Protein AF-A0A7S4K4L2-F1 (afdb_monomer_lite)

Sequence (121 aa):
WETGDAGGFECYISADDDDDEDDDDEETEGKDDGSEGKMDGKSAKNDAAEEYDDEDDTELLSVSAGHNTLNLVYRDPGTVRFVKYVGSTAPGSRWDVSAEYEVPDDDDDDDEEGKEEDMGE

Radius of gyration: 27.44 Å; chains: 1; bounding box: 47×63×91 Å

Organism: NCBI:txid265563

pLDDT: mean 70.64, std 23.54, range [32.91, 97.19]

Secondary structure (DSSP, 8-state):
-TTSTT---EEEE-S--TT-----------------------------SSSSSS--TTEEEEE---SS--------TT-EEEE----TTSSS---------PPPPGGGSS-----------

InterPro domains:
  IPR019601 Oxoglutarate/iron-dependent oxygenase, C-terminal degradation domain [PF10637] (1-109)
  IPR043044 TPA1/Ofd1, C-terminal [G3DSA:3.60.130.20] (1-106)
  IPR051842 Ribosomal subunit uS12 prolyl hydroxylase [PTHR12117] (1-103)

Structure (mmCIF, N/CA/C/O backbone):
data_AF-A0A7S4K4L2-F1
#
_entry.id   AF-A0A7S4K4L2-F1
#
loop_
_atom_site.group_PDB
_atom_site.id
_atom_site.type_symbol
_atom_site.label_atom_id
_atom_site.label_alt_id
_atom_site.label_comp_id
_atom_site.label_asym_id
_atom_site.label_entity_id
_atom_site.label_seq_id
_atom_site.pdbx_PDB_ins_code
_atom_site.Cartn_x
_atom_site.Cartn_y
_atom_site.Cartn_z
_atom_site.occupancy
_atom_site.B_iso_or_equiv
_atom_site.auth_seq_id
_atom_site.auth_comp_id
_atom_site.auth_asym_id
_atom_site.auth_atom_id
_atom_site.pdbx_PDB_model_num
ATOM 1 N N . TRP A 1 1 ? 11.090 1.184 -9.017 1.00 84.62 1 TRP A N 1
ATOM 2 C CA . TRP A 1 1 ? 10.332 1.212 -7.756 1.00 84.62 1 TRP A CA 1
ATOM 3 C C . TRP A 1 1 ? 10.676 2.468 -6.979 1.00 84.62 1 TRP A C 1
ATOM 5 O O . TRP A 1 1 ? 9.783 3.272 -6.822 1.00 84.62 1 TRP A O 1
ATOM 15 N N . GLU A 1 2 ? 11.941 2.689 -6.601 1.00 79.56 2 GLU A N 1
ATOM 16 C CA . GLU A 1 2 ? 12.359 3.827 -5.751 1.00 79.56 2 GLU A CA 1
ATOM 17 C C . GLU A 1 2 ? 12.048 5.229 -6.300 1.00 79.56 2 GLU A C 1
ATOM 19 O O . GLU A 1 2 ? 11.817 6.131 -5.509 1.00 79.56 2 GLU A O 1
ATOM 24 N N . THR A 1 3 ? 12.020 5.430 -7.622 1.00 80.25 3 THR A N 1
ATOM 25 C CA . THR A 1 3 ? 11.697 6.744 -8.211 1.00 80.25 3 THR A CA 1
ATOM 26 C C . THR A 1 3 ? 10.197 6.994 -8.376 1.00 80.25 3 THR A C 1
ATOM 28 O O . THR A 1 3 ? 9.818 8.050 -8.850 1.00 80.25 3 THR A O 1
ATOM 31 N N . GLY A 1 4 ? 9.328 6.024 -8.063 1.00 81.44 4 GLY A N 1
ATOM 32 C CA . GLY A 1 4 ? 7.880 6.136 -8.299 1.00 81.44 4 GLY A CA 1
ATOM 33 C C . GLY A 1 4 ? 7.443 6.024 -9.771 1.00 81.44 4 GLY A C 1
ATOM 34 O O . GLY A 1 4 ? 6.359 5.509 -10.030 1.00 81.44 4 GLY A O 1
ATOM 35 N N . ASP A 1 5 ? 8.304 6.351 -10.744 1.00 88.88 5 ASP A N 1
ATOM 36 C CA . ASP A 1 5 ? 7.975 6.403 -12.189 1.00 88.88 5 ASP A CA 1
ATOM 37 C C . ASP A 1 5 ? 7.447 5.090 -12.786 1.00 88.88 5 ASP A C 1
ATOM 39 O O . ASP A 1 5 ? 6.716 5.065 -13.776 1.00 88.88 5 ASP A O 1
ATOM 43 N N . ALA A 1 6 ? 7.853 3.958 -12.209 1.00 92.00 6 ALA A N 1
ATOM 44 C CA . ALA A 1 6 ? 7.394 2.637 -12.638 1.00 92.00 6 ALA A CA 1
ATOM 45 C C . ALA A 1 6 ? 5.987 2.290 -12.107 1.00 92.00 6 ALA A C 1
ATOM 47 O O . ALA A 1 6 ? 5.457 1.225 -12.438 1.00 92.00 6 ALA A O 1
ATOM 48 N N . GLY A 1 7 ? 5.407 3.155 -11.271 1.00 95.31 7 GLY A N 1
ATOM 49 C CA . GLY A 1 7 ? 4.181 2.922 -10.522 1.00 95.31 7 GLY A CA 1
ATOM 50 C C . GLY A 1 7 ? 4.305 1.762 -9.532 1.00 95.31 7 GLY A C 1
ATOM 51 O O . GLY A 1 7 ? 5.388 1.461 -9.024 1.00 95.31 7 GLY A O 1
ATOM 52 N N . GLY A 1 8 ? 3.179 1.106 -9.241 1.00 95.31 8 GLY A N 1
ATOM 53 C CA . GLY A 1 8 ? 3.099 -0.024 -8.312 1.00 95.31 8 GLY A CA 1
ATOM 54 C C . GLY A 1 8 ? 3.373 0.312 -6.849 1.00 95.31 8 GLY A C 1
ATOM 55 O O . GLY A 1 8 ? 3.544 -0.609 -6.054 1.00 95.31 8 GLY A O 1
ATOM 56 N N . PHE A 1 9 ? 3.431 1.586 -6.471 1.00 95.19 9 PHE A N 1
ATOM 57 C CA . PHE A 1 9 ? 3.367 1.981 -5.070 1.00 95.19 9 PHE A CA 1
ATOM 58 C C . PHE A 1 9 ? 1.933 1.835 -4.549 1.00 95.19 9 PHE A C 1
ATOM 60 O O . PHE A 1 9 ? 0.967 1.882 -5.314 1.00 95.19 9 PHE A O 1
ATOM 67 N N . GLU A 1 10 ? 1.819 1.584 -3.255 1.00 95.81 10 GLU A N 1
ATOM 68 C CA . GLU A 1 10 ? 0.555 1.612 -2.526 1.00 95.81 10 GLU A CA 1
ATOM 69 C C . GLU A 1 10 ? 0.340 3.029 -2.002 1.00 95.81 10 GLU A C 1
ATOM 71 O O . GLU A 1 10 ? 1.272 3.583 -1.431 1.00 95.81 10 GLU A O 1
ATOM 76 N N . CYS A 1 11 ? -0.846 3.596 -2.207 1.00 94.31 11 CYS A N 1
ATOM 77 C CA . CYS A 1 11 ? -1.187 4.952 -1.794 1.00 94.31 11 CYS A CA 1
ATOM 78 C C . CYS A 1 11 ? -2.486 4.968 -0.977 1.00 94.31 11 CYS A C 1
ATOM 80 O O . CYS A 1 11 ? -3.399 4.175 -1.245 1.00 94.31 11 CYS A O 1
ATOM 82 N N . TYR A 1 12 ? -2.532 5.856 0.013 1.00 94.25 12 TYR A N 1
ATOM 83 C CA . TYR A 1 12 ? -3.680 6.167 0.854 1.00 94.25 12 TYR A CA 1
ATOM 84 C C . TYR A 1 12 ? -3.973 7.662 0.755 1.00 94.25 12 TYR A C 1
ATOM 86 O O . TYR A 1 12 ? -3.058 8.462 0.941 1.00 94.25 12 TYR A O 1
ATOM 94 N N . ILE A 1 13 ? -5.231 8.016 0.501 1.00 92.50 13 ILE A N 1
ATOM 95 C CA . ILE A 1 13 ? -5.692 9.405 0.382 1.00 92.50 13 ILE A CA 1
ATOM 96 C C . ILE A 1 13 ? -6.950 9.631 1.228 1.00 92.50 13 ILE A C 1
ATOM 98 O O . ILE A 1 13 ? -7.715 8.684 1.458 1.00 92.50 13 ILE A O 1
ATOM 102 N N . SER A 1 14 ? -7.158 10.861 1.697 1.00 88.88 14 SER A N 1
ATOM 103 C CA . SER A 1 14 ? -8.434 11.296 2.281 1.00 88.88 14 SER A CA 1
ATOM 104 C C . SER A 1 14 ? -9.485 11.487 1.178 1.00 88.88 14 SER A C 1
ATOM 106 O O . SER A 1 14 ? -9.150 11.684 0.013 1.00 88.88 14 SER A O 1
ATOM 108 N N . ALA A 1 15 ? -10.767 11.383 1.530 1.00 73.50 15 ALA A N 1
ATOM 109 C CA . ALA A 1 15 ? -11.877 11.606 0.597 1.00 73.50 15 ALA A CA 1
ATOM 110 C C . ALA A 1 15 ? -12.563 12.976 0.777 1.00 73.50 15 ALA A C 1
ATOM 112 O O . ALA A 1 15 ? -13.578 13.214 0.133 1.00 73.50 15 ALA A O 1
ATOM 113 N N . ASP A 1 16 ? -12.048 13.842 1.655 1.00 65.00 16 ASP A N 1
ATOM 114 C CA . ASP A 1 16 ? -12.783 15.002 2.188 1.00 65.00 16 ASP A CA 1
ATOM 115 C C . ASP A 1 16 ? -12.402 16.368 1.568 1.00 65.00 16 ASP A C 1
ATOM 117 O O . ASP A 1 16 ? -12.746 17.387 2.154 1.00 65.00 16 ASP A O 1
ATOM 121 N N . ASP A 1 17 ? -11.737 16.424 0.406 1.00 57.59 17 ASP A N 1
ATOM 122 C CA . ASP A 1 17 ? -11.279 17.700 -0.203 1.00 57.59 17 ASP A CA 1
ATOM 123 C C . ASP A 1 17 ? -12.092 18.180 -1.427 1.00 57.59 17 ASP A C 1
ATOM 125 O O . ASP A 1 17 ? -11.699 19.109 -2.119 1.00 57.59 17 ASP A O 1
ATOM 129 N N . ASP A 1 18 ? -13.267 17.599 -1.701 1.00 54.12 18 ASP A N 1
ATOM 130 C CA . ASP A 1 18 ? -14.162 18.086 -2.775 1.00 54.12 18 ASP A CA 1
ATOM 131 C C . ASP A 1 18 ? -14.953 19.373 -2.387 1.00 54.12 18 ASP A C 1
ATOM 133 O O . ASP A 1 18 ? -15.900 19.743 -3.084 1.00 54.12 18 ASP A O 1
ATOM 137 N N . ASP A 1 19 ? -14.603 20.053 -1.283 1.00 49.59 19 ASP A N 1
ATOM 138 C CA . ASP A 1 19 ? -15.296 21.248 -0.753 1.00 49.59 19 ASP A CA 1
ATOM 139 C C . ASP A 1 19 ? -14.524 22.573 -0.987 1.00 49.59 19 ASP A C 1
ATOM 141 O O . ASP A 1 19 ? -14.806 23.576 -0.328 1.00 49.59 19 ASP A O 1
ATOM 145 N N . ASP A 1 20 ? -13.598 22.627 -1.952 1.00 50.25 20 ASP A N 1
ATOM 146 C CA . ASP A 1 20 ? -13.095 23.909 -2.462 1.00 50.25 20 ASP A CA 1
ATOM 147 C C . ASP A 1 20 ? -14.050 24.463 -3.533 1.00 50.25 20 ASP A C 1
ATOM 149 O O . ASP A 1 20 ? -14.095 24.047 -4.692 1.00 50.25 20 ASP A O 1
ATOM 153 N N . GLU A 1 21 ? -14.875 25.410 -3.089 1.00 45.44 21 GLU A N 1
ATOM 154 C CA . GLU A 1 21 ? -15.730 26.260 -3.908 1.00 45.44 21 GLU A CA 1
ATOM 155 C C . GLU A 1 21 ? -14.893 26.958 -5.007 1.00 45.44 21 GLU A C 1
ATOM 157 O O . GLU A 1 21 ? -14.155 27.903 -4.730 1.00 45.44 21 GLU A O 1
ATOM 162 N N . ASP A 1 22 ? -15.036 26.517 -6.265 1.00 47.25 22 ASP A N 1
ATOM 163 C CA . ASP A 1 22 ? -14.669 27.286 -7.464 1.00 47.25 22 ASP A CA 1
ATOM 164 C C . ASP A 1 22 ? -15.425 28.634 -7.446 1.00 47.25 22 ASP A C 1
ATOM 166 O O . ASP A 1 22 ? -16.557 28.724 -7.935 1.00 47.25 22 ASP A O 1
ATOM 170 N N . ASP A 1 23 ? -14.817 29.685 -6.885 1.00 45.59 23 ASP A N 1
ATOM 171 C CA . ASP A 1 23 ? -15.309 31.063 -6.990 1.00 45.59 23 ASP A CA 1
ATOM 172 C C . ASP A 1 23 ? -14.306 31.959 -7.751 1.00 45.59 23 ASP A C 1
ATOM 174 O O . ASP A 1 23 ? -13.145 32.122 -7.370 1.00 45.59 23 ASP A O 1
ATOM 178 N N . ASP A 1 24 ? -14.841 32.563 -8.818 1.00 42.31 24 ASP A N 1
ATOM 179 C CA . ASP A 1 24 ? -14.384 33.729 -9.595 1.00 42.31 24 ASP A CA 1
ATOM 180 C C . ASP A 1 24 ? -13.302 33.596 -10.704 1.00 42.31 24 ASP A C 1
ATOM 182 O O . ASP A 1 24 ? -12.121 33.908 -10.550 1.00 42.31 24 ASP A O 1
ATOM 186 N N . ASP A 1 25 ? -13.785 33.191 -11.888 1.00 40.91 25 ASP A N 1
ATOM 187 C CA . ASP A 1 25 ? -13.982 34.004 -13.119 1.00 40.91 25 ASP A CA 1
ATOM 188 C C . ASP A 1 25 ? -12.907 35.034 -13.585 1.00 40.91 25 ASP A C 1
ATOM 190 O O . ASP A 1 25 ? -12.578 35.996 -12.898 1.00 40.91 25 ASP A O 1
ATOM 194 N N . GLU A 1 26 ? -12.458 34.817 -14.836 1.00 38.91 26 GLU A N 1
ATOM 195 C CA . GLU A 1 26 ? -11.844 35.665 -15.892 1.00 38.91 26 GLU A CA 1
ATOM 196 C C . GLU A 1 26 ? -11.098 36.986 -15.534 1.00 38.91 26 GLU A C 1
ATOM 198 O O . GLU A 1 26 ? -11.541 37.842 -14.781 1.00 38.91 26 GLU A O 1
ATOM 203 N N . GLU A 1 27 ? -9.907 37.272 -16.087 1.00 34.72 27 GLU A N 1
ATOM 204 C CA . GLU A 1 27 ? -9.726 37.888 -17.418 1.00 34.72 27 GLU A CA 1
ATOM 205 C C . GLU A 1 27 ? -8.229 37.836 -17.823 1.00 34.72 27 GLU A C 1
ATOM 207 O O . GLU A 1 27 ? -7.375 38.460 -17.185 1.00 34.72 27 GLU A O 1
ATOM 212 N N . THR A 1 28 ? -7.875 37.150 -18.920 1.00 34.19 28 THR A N 1
ATOM 213 C CA . THR A 1 28 ? -6.575 37.360 -19.596 1.00 34.19 28 THR A CA 1
ATOM 214 C C . THR A 1 28 ? -6.786 38.025 -20.949 1.00 34.19 28 THR A C 1
ATOM 216 O O . THR A 1 28 ? -7.166 37.406 -21.940 1.00 34.19 28 THR A O 1
ATOM 219 N N . GLU A 1 29 ? -6.518 39.331 -20.984 1.00 35.09 29 GLU A N 1
ATOM 220 C CA . GLU A 1 29 ? -6.635 40.143 -22.188 1.00 35.09 29 GLU A CA 1
ATOM 221 C C . GLU A 1 29 ? -5.675 39.692 -23.297 1.00 35.09 29 GLU A C 1
ATOM 223 O O . GLU A 1 29 ? -4.454 39.594 -23.126 1.00 35.09 29 GLU A O 1
ATOM 228 N N . GLY A 1 30 ? -6.256 39.469 -24.475 1.00 37.53 30 GLY A N 1
ATOM 229 C CA . GLY A 1 30 ? -5.561 39.049 -25.678 1.00 37.53 30 GLY A CA 1
ATOM 230 C C . GLY A 1 30 ? -4.510 40.043 -26.171 1.00 37.53 30 GLY A C 1
ATOM 231 O O . GLY A 1 30 ? -4.734 41.252 -26.263 1.00 37.53 30 GLY A O 1
ATOM 232 N N . LYS A 1 31 ? -3.374 39.495 -26.611 1.00 36.34 31 LYS A N 1
ATOM 233 C CA . LYS A 1 31 ? -2.501 40.131 -27.600 1.00 36.34 31 LYS A CA 1
ATOM 234 C C . LYS A 1 31 ? -2.142 39.132 -28.691 1.00 36.34 31 LYS A C 1
ATOM 236 O O . LYS A 1 31 ? -1.301 38.258 -28.517 1.00 36.34 31 LYS A O 1
ATOM 241 N N . ASP A 1 32 ? -2.841 39.316 -29.801 1.00 35.69 32 ASP A N 1
ATOM 242 C CA . ASP A 1 32 ? -2.546 38.825 -31.139 1.00 35.69 32 ASP A CA 1
ATOM 243 C C . ASP A 1 32 ? -1.215 39.427 -31.636 1.00 35.69 32 ASP A C 1
ATOM 245 O O . ASP A 1 32 ? -1.054 40.649 -31.667 1.00 35.69 32 ASP A O 1
ATOM 249 N N . ASP A 1 33 ? -0.260 38.573 -32.002 1.00 35.50 33 ASP A N 1
ATOM 250 C CA . ASP A 1 33 ? 0.868 38.910 -32.878 1.00 35.50 33 ASP A CA 1
ATOM 251 C C . ASP A 1 33 ? 1.232 37.668 -33.697 1.00 35.50 33 ASP A C 1
ATOM 253 O O . ASP A 1 33 ? 1.816 36.698 -33.205 1.00 35.50 33 ASP A O 1
ATOM 257 N N . GLY A 1 34 ? 0.800 37.683 -34.955 1.00 37.47 34 GLY A N 1
ATOM 258 C CA . GLY A 1 34 ? 1.037 36.625 -35.919 1.00 37.47 34 GLY A CA 1
ATOM 259 C C . GLY A 1 34 ? 2.491 36.545 -36.384 1.00 37.47 34 GLY A C 1
ATOM 260 O O . GLY A 1 34 ? 3.095 37.524 -36.814 1.00 37.47 34 GLY A O 1
ATOM 261 N N . SER A 1 35 ? 3.013 35.321 -36.444 1.00 35.16 35 SER A N 1
ATOM 262 C CA . SER A 1 35 ? 4.145 34.994 -37.309 1.00 35.16 35 SER A CA 1
ATOM 263 C C . SER A 1 35 ? 4.051 33.549 -37.792 1.00 35.16 35 SER A C 1
ATOM 265 O O . SER A 1 35 ? 4.160 32.591 -37.029 1.00 35.16 35 SER A O 1
ATOM 267 N N . GLU A 1 36 ? 3.818 33.407 -39.094 1.00 38.19 36 GLU A N 1
ATOM 268 C CA . GLU A 1 36 ? 3.791 32.146 -39.825 1.00 38.19 36 GLU A CA 1
ATOM 269 C C . GLU A 1 36 ? 5.220 31.593 -39.975 1.00 38.19 36 GLU A C 1
ATOM 271 O O . GLU A 1 36 ? 6.095 32.246 -40.550 1.00 38.19 36 GLU A O 1
ATOM 276 N N . GLY A 1 37 ? 5.472 30.362 -39.514 1.00 32.91 37 GLY A N 1
ATOM 277 C CA . GLY A 1 37 ? 6.804 29.767 -39.614 1.00 32.91 37 GLY A CA 1
ATOM 278 C C . GLY A 1 37 ? 6.871 28.253 -39.411 1.00 32.91 37 GLY A C 1
ATOM 279 O O . GLY A 1 37 ? 7.161 27.797 -38.319 1.00 32.91 37 GLY A O 1
ATOM 280 N N . LYS A 1 38 ? 6.722 27.511 -40.519 1.00 33.91 38 LYS A N 1
ATOM 281 C CA . LYS A 1 38 ? 7.383 26.225 -40.848 1.00 33.91 38 LYS A CA 1
ATOM 282 C C . LYS A 1 38 ? 7.223 25.001 -39.914 1.00 33.91 38 LYS A C 1
ATOM 284 O O . LYS A 1 38 ? 7.745 24.936 -38.811 1.00 33.91 38 LYS A O 1
ATOM 289 N N . MET A 1 39 ? 6.641 23.945 -40.494 1.00 41.44 39 MET A N 1
ATOM 290 C CA . MET A 1 39 ? 6.757 22.547 -40.059 1.00 41.44 39 MET A CA 1
ATOM 291 C C . MET A 1 39 ? 8.213 22.065 -40.085 1.00 41.44 39 MET A C 1
ATOM 293 O O . MET A 1 39 ? 8.818 22.076 -41.153 1.00 41.44 39 MET A O 1
ATOM 297 N N . ASP A 1 40 ? 8.699 21.514 -38.973 1.00 35.22 40 ASP A N 1
ATOM 298 C CA . ASP A 1 40 ? 9.759 20.503 -38.950 1.00 35.22 40 ASP A CA 1
ATOM 299 C C . ASP A 1 40 ? 9.517 19.573 -37.748 1.00 35.22 40 ASP A C 1
ATOM 301 O O . ASP A 1 40 ? 9.513 19.990 -36.591 1.00 35.22 40 ASP A O 1
ATOM 305 N N . GLY A 1 41 ? 9.237 18.300 -38.038 1.00 47.44 41 GLY A N 1
ATOM 306 C CA . GLY A 1 41 ? 8.864 17.297 -37.046 1.00 47.44 41 GLY A CA 1
ATOM 307 C C . GLY A 1 41 ? 9.995 16.969 -36.074 1.00 47.44 41 GLY A C 1
ATOM 308 O O . GLY A 1 41 ? 11.117 16.662 -36.485 1.00 47.44 41 GLY A O 1
ATOM 309 N N . LYS A 1 42 ? 9.683 16.956 -34.774 1.00 38.94 42 LYS A N 1
ATOM 310 C CA . LYS A 1 42 ? 10.555 16.371 -33.758 1.00 38.94 42 LYS A CA 1
ATOM 311 C C . LYS A 1 42 ? 9.765 15.956 -32.518 1.00 38.94 42 LYS A C 1
ATOM 313 O O . LYS A 1 42 ? 9.229 16.800 -31.824 1.00 38.94 42 LYS A O 1
ATOM 318 N N . SER A 1 43 ? 9.760 14.643 -32.287 1.00 41.34 43 SER A N 1
ATOM 319 C CA . SER A 1 43 ? 9.582 13.937 -31.012 1.00 41.34 43 SER A CA 1
ATOM 320 C C . SER A 1 43 ? 8.492 14.467 -30.075 1.00 41.34 43 SER A C 1
ATOM 322 O O . SER A 1 43 ? 8.725 15.409 -29.326 1.00 41.34 43 SER A O 1
ATOM 324 N N . ALA A 1 44 ? 7.354 13.769 -30.036 1.00 42.19 44 ALA A N 1
ATOM 325 C CA . ALA A 1 44 ? 6.461 13.800 -28.884 1.00 42.19 44 ALA A CA 1
ATOM 326 C C . ALA A 1 44 ? 7.260 13.347 -27.652 1.00 42.19 44 ALA A C 1
ATOM 328 O O . ALA A 1 44 ? 7.519 12.157 -27.461 1.00 42.19 44 ALA A O 1
ATOM 329 N N . LYS A 1 45 ? 7.751 14.313 -26.880 1.00 41.88 45 LYS A N 1
ATOM 330 C CA . LYS A 1 45 ? 8.048 14.099 -25.475 1.00 41.88 45 LYS A CA 1
ATOM 331 C C . LYS A 1 45 ? 6.688 14.110 -24.795 1.00 41.88 45 LYS A C 1
ATOM 333 O O . LYS A 1 45 ? 5.957 15.088 -24.902 1.00 41.88 45 LYS A O 1
ATOM 338 N N . ASN A 1 46 ? 6.312 12.985 -24.201 1.00 44.81 46 ASN A N 1
ATOM 339 C CA . ASN A 1 46 ? 5.237 12.985 -23.225 1.00 44.81 46 ASN A CA 1
ATOM 340 C C . ASN A 1 46 ? 5.779 13.724 -21.997 1.00 44.81 46 ASN A C 1
ATOM 342 O O . ASN A 1 46 ? 6.340 13.091 -21.109 1.00 44.81 46 ASN A O 1
ATOM 346 N N . ASP A 1 47 ? 5.637 15.045 -21.976 1.00 42.88 47 ASP A N 1
ATOM 347 C CA . ASP A 1 47 ? 5.823 15.891 -20.793 1.00 42.88 47 ASP A CA 1
ATOM 348 C C . ASP A 1 47 ? 4.568 15.790 -19.896 1.00 42.88 47 ASP A C 1
ATOM 350 O O . ASP A 1 47 ? 3.977 16.783 -19.506 1.00 42.88 47 ASP A O 1
ATOM 354 N N . ALA A 1 48 ? 4.104 14.563 -19.630 1.00 47.25 48 ALA A N 1
ATOM 355 C CA . ALA A 1 48 ? 2.933 14.272 -18.790 1.00 47.25 48 ALA A CA 1
ATOM 356 C C . ALA A 1 48 ? 3.351 13.768 -17.396 1.00 47.25 48 ALA A C 1
ATOM 358 O O . ALA A 1 48 ? 2.648 12.969 -16.780 1.00 47.25 48 ALA A O 1
ATOM 359 N N . ALA A 1 49 ? 4.554 14.147 -16.964 1.00 51.22 49 ALA A N 1
ATOM 360 C CA . ALA A 1 49 ? 5.169 13.697 -15.720 1.00 51.22 49 ALA A CA 1
ATOM 361 C C . ALA A 1 49 ? 5.478 14.848 -14.748 1.00 51.22 49 ALA A C 1
ATOM 363 O O . ALA A 1 49 ? 6.039 14.580 -13.696 1.00 51.22 49 ALA A O 1
ATOM 364 N N . GLU A 1 50 ? 5.129 16.098 -1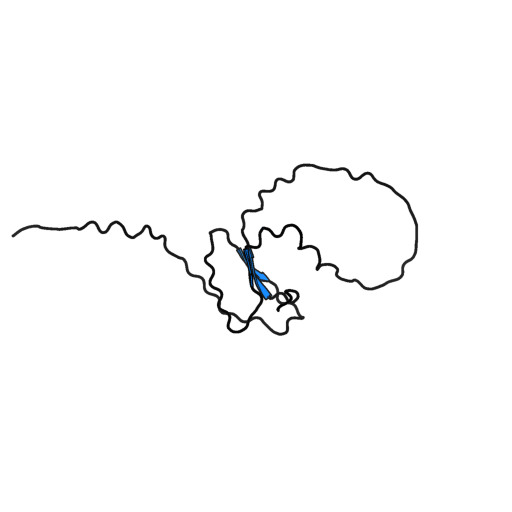5.076 1.00 46.91 50 GLU A N 1
ATOM 365 C CA . GLU A 1 50 ? 5.471 17.274 -14.253 1.00 46.91 50 GLU A CA 1
ATOM 366 C C . GLU A 1 50 ? 4.247 18.139 -13.892 1.00 46.91 50 GLU A C 1
ATOM 368 O O . GLU A 1 50 ? 4.367 19.344 -13.723 1.00 46.91 50 GLU A O 1
ATOM 373 N N . GLU A 1 51 ? 3.063 17.532 -13.773 1.00 44.25 51 GLU A N 1
ATOM 374 C CA . GLU A 1 51 ? 1.832 18.206 -13.317 1.00 44.25 51 GLU A CA 1
ATOM 375 C C . GLU A 1 51 ? 1.155 17.359 -12.223 1.00 44.25 51 GLU A C 1
ATOM 377 O O . GLU A 1 51 ? 0.046 16.867 -12.387 1.00 44.25 51 GLU A O 1
ATOM 382 N N . TYR A 1 52 ? 1.890 17.075 -11.147 1.00 50.19 52 TYR A N 1
ATOM 383 C CA . TYR A 1 52 ? 1.365 16.514 -9.890 1.00 50.19 52 TYR A CA 1
ATOM 384 C C . TYR A 1 52 ? 2.215 17.040 -8.718 1.00 50.19 52 TYR A C 1
ATOM 386 O O . TYR A 1 52 ? 2.676 16.252 -7.902 1.00 50.19 52 TYR A O 1
ATOM 394 N N . ASP A 1 53 ? 2.564 18.331 -8.701 1.00 48.69 53 ASP A N 1
ATOM 395 C CA . ASP A 1 53 ? 3.506 18.862 -7.693 1.00 48.69 53 ASP A CA 1
ATOM 396 C C . ASP A 1 53 ? 3.112 20.219 -7.104 1.00 48.69 53 ASP A C 1
ATOM 398 O O . ASP A 1 53 ? 3.989 20.928 -6.632 1.00 48.69 53 ASP A O 1
ATOM 402 N N . ASP A 1 54 ? 1.833 20.612 -7.092 1.00 44.69 54 ASP A N 1
ATOM 403 C CA . ASP A 1 54 ? 1.489 21.858 -6.382 1.00 44.69 54 ASP A CA 1
ATOM 404 C C . ASP A 1 54 ? 0.252 21.827 -5.463 1.00 44.69 54 ASP A C 1
ATOM 406 O O . ASP A 1 54 ? 0.125 22.754 -4.672 1.00 44.69 54 ASP A O 1
ATOM 410 N N . GLU A 1 55 ? -0.585 20.774 -5.422 1.00 47.25 55 GLU A N 1
ATOM 411 C CA . GLU A 1 55 ? -1.743 20.705 -4.487 1.00 47.25 55 GLU A CA 1
ATOM 412 C C . GLU A 1 55 ? -2.071 19.261 -4.015 1.00 47.25 55 GLU A C 1
ATOM 414 O O . GLU A 1 55 ? -3.219 18.833 -4.001 1.00 47.25 55 GLU A O 1
ATOM 419 N N . ASP A 1 56 ? -1.062 18.456 -3.651 1.00 56.44 56 ASP A N 1
ATOM 420 C CA . ASP A 1 56 ? -1.231 17.041 -3.237 1.00 56.44 56 ASP A CA 1
ATOM 421 C C . ASP A 1 56 ? -1.477 16.877 -1.714 1.00 56.44 56 ASP A C 1
ATOM 423 O O . ASP A 1 56 ? -1.019 15.919 -1.088 1.00 56.44 56 ASP A O 1
ATOM 427 N N . ASP A 1 57 ? -2.198 17.816 -1.084 1.00 63.19 57 ASP A N 1
ATOM 428 C CA . ASP A 1 57 ? -2.519 17.782 0.363 1.00 63.19 57 ASP A CA 1
ATOM 429 C C . ASP A 1 57 ? -3.483 16.630 0.739 1.00 63.19 57 ASP A C 1
ATOM 431 O O . ASP A 1 57 ? -3.712 16.344 1.918 1.00 63.19 57 ASP A O 1
ATOM 435 N N . THR A 1 58 ? -3.982 15.898 -0.262 1.00 71.88 58 THR A N 1
ATOM 436 C CA . THR A 1 58 ? -4.834 14.712 -0.093 1.00 71.88 58 THR A CA 1
ATOM 437 C C . THR A 1 58 ? -4.046 13.414 0.136 1.00 71.88 58 THR A C 1
ATOM 439 O O . THR A 1 58 ? -4.617 12.425 0.616 1.00 71.88 58 THR A O 1
ATOM 442 N N . GLU A 1 59 ? -2.740 13.372 -0.173 1.00 82.75 59 GLU A N 1
ATOM 443 C CA . GLU A 1 59 ? -1.918 12.169 0.002 1.00 82.75 59 GLU A CA 1
ATOM 444 C C . GLU A 1 59 ? -1.531 11.952 1.474 1.00 82.75 59 GLU A C 1
ATOM 446 O O . GLU A 1 59 ? -0.697 12.651 2.046 1.00 82.75 59 GLU A O 1
ATOM 451 N N . LEU A 1 60 ? -2.076 10.899 2.090 1.00 87.75 60 LEU A N 1
ATOM 452 C CA . LEU A 1 60 ? -1.750 10.526 3.469 1.00 87.75 60 LEU A CA 1
ATOM 453 C C . LEU A 1 60 ? -0.473 9.682 3.551 1.00 87.75 60 LEU A C 1
ATOM 455 O O . LEU A 1 60 ? 0.327 9.824 4.480 1.00 87.75 60 LEU A O 1
ATOM 459 N N . LEU A 1 61 ? -0.309 8.730 2.627 1.00 90.56 61 LEU A N 1
ATOM 460 C CA . LEU A 1 61 ? 0.814 7.793 2.636 1.00 90.56 61 LEU A CA 1
ATOM 461 C C . LEU A 1 61 ? 1.023 7.141 1.267 1.00 90.56 61 LEU A C 1
ATOM 463 O O . LEU A 1 61 ? 0.166 6.382 0.821 1.00 90.56 61 LEU A O 1
ATOM 467 N N . SER A 1 62 ? 2.222 7.282 0.696 1.00 92.81 62 SER A N 1
ATOM 468 C CA . SER A 1 62 ? 2.699 6.469 -0.430 1.00 92.81 62 SER A CA 1
ATOM 469 C C . SER A 1 62 ? 3.876 5.572 -0.044 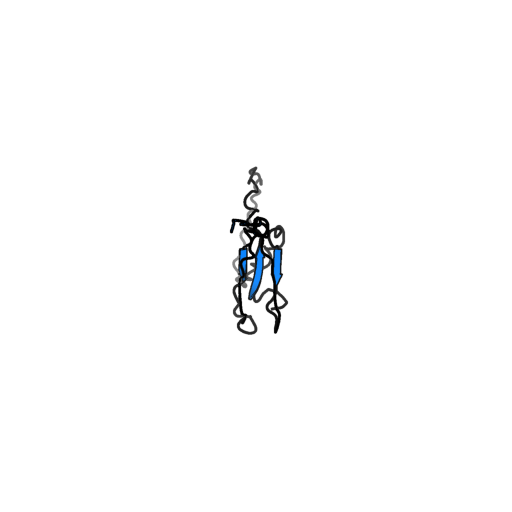1.00 92.81 62 SER A C 1
ATOM 471 O O . SER A 1 62 ? 4.894 6.003 0.502 1.00 92.81 62 SER A O 1
ATOM 473 N N . VAL A 1 63 ? 3.752 4.276 -0.346 1.00 93.88 63 VAL A N 1
ATOM 474 C CA . VAL A 1 63 ? 4.776 3.257 -0.094 1.00 93.88 63 VAL A CA 1
ATOM 475 C C . VAL A 1 63 ? 5.156 2.557 -1.394 1.00 93.88 63 VAL A C 1
ATOM 477 O O . VAL A 1 63 ? 4.412 1.743 -1.955 1.00 93.88 63 VAL A O 1
ATOM 480 N N . SER A 1 64 ? 6.379 2.829 -1.852 1.00 94.38 64 SER A N 1
ATOM 481 C CA . SER A 1 64 ? 6.999 2.125 -2.977 1.00 94.38 64 SER A CA 1
ATOM 482 C C . SER A 1 64 ? 7.066 0.613 -2.745 1.00 94.38 64 SER A C 1
ATOM 484 O O . SER A 1 64 ? 7.255 0.142 -1.624 1.00 94.38 64 SER A O 1
ATOM 486 N N . ALA A 1 65 ? 6.956 -0.172 -3.821 1.00 93.38 65 ALA A N 1
ATOM 487 C CA . ALA A 1 65 ? 7.084 -1.625 -3.733 1.00 93.38 65 ALA A CA 1
ATOM 488 C C . ALA A 1 65 ? 8.461 -2.025 -3.164 1.00 93.38 65 ALA A C 1
ATOM 490 O O . ALA A 1 65 ? 9.503 -1.688 -3.732 1.00 93.38 65 ALA A O 1
ATOM 491 N N . GLY A 1 66 ? 8.444 -2.769 -2.057 1.00 92.06 66 GLY A N 1
ATOM 492 C CA . GLY A 1 66 ? 9.624 -3.232 -1.330 1.00 92.06 66 GLY A CA 1
ATOM 493 C C . GLY A 1 66 ? 9.633 -4.748 -1.150 1.00 92.06 66 GLY A C 1
ATOM 494 O O . GLY A 1 66 ? 8.611 -5.422 -1.277 1.00 92.06 66 GLY A O 1
ATOM 495 N N . HIS A 1 67 ? 10.809 -5.305 -0.867 1.00 94.75 67 HIS A N 1
ATOM 496 C CA . HIS A 1 67 ? 10.950 -6.731 -0.588 1.00 94.75 67 HIS A CA 1
ATOM 497 C C . HIS A 1 67 ? 10.793 -6.997 0.911 1.00 94.75 67 HIS A C 1
ATOM 499 O O . HIS A 1 67 ? 11.478 -6.381 1.723 1.00 94.75 67 HIS A O 1
ATOM 505 N N . ASN A 1 68 ? 9.945 -7.967 1.273 1.00 96.19 68 ASN A N 1
ATOM 506 C CA . ASN A 1 68 ? 9.747 -8.378 2.668 1.00 96.19 68 ASN A CA 1
ATOM 507 C C . ASN A 1 68 ? 9.390 -7.196 3.600 1.00 96.19 68 ASN A C 1
ATOM 509 O O . ASN A 1 68 ? 9.930 -7.068 4.699 1.00 96.19 68 ASN A O 1
ATOM 513 N N . THR A 1 69 ? 8.499 -6.325 3.127 1.00 94.94 69 THR A N 1
ATOM 514 C CA . THR A 1 69 ? 7.987 -5.163 3.862 1.00 94.94 69 THR A CA 1
ATOM 515 C C . THR A 1 69 ? 6.565 -5.453 4.338 1.00 94.94 69 THR A C 1
ATOM 517 O O . THR A 1 69 ? 5.767 -6.004 3.582 1.00 94.94 69 THR A O 1
ATOM 520 N N . LEU A 1 70 ? 6.258 -5.090 5.584 1.00 95.44 70 LEU A N 1
ATOM 521 C CA . LEU A 1 70 ? 4.917 -5.165 6.161 1.00 95.44 70 LEU A CA 1
ATOM 522 C C . LEU A 1 70 ? 4.407 -3.745 6.409 1.00 95.44 70 LEU A C 1
ATOM 524 O O . LEU A 1 70 ? 5.003 -3.022 7.205 1.00 95.44 70 LEU A O 1
ATOM 528 N N . ASN A 1 71 ? 3.296 -3.391 5.766 1.00 93.94 71 ASN A N 1
ATOM 529 C CA . ASN A 1 71 ? 2.577 -2.146 6.016 1.00 93.94 71 ASN A CA 1
ATOM 530 C C . ASN A 1 71 ? 1.369 -2.457 6.905 1.00 93.94 71 ASN A C 1
ATOM 532 O O . ASN A 1 71 ? 0.554 -3.312 6.557 1.00 93.94 71 ASN A O 1
ATOM 536 N N . LEU A 1 72 ? 1.264 -1.777 8.046 1.00 94.88 72 LEU A N 1
ATOM 537 C CA . LEU A 1 72 ? 0.098 -1.828 8.923 1.00 94.88 72 LEU A CA 1
ATOM 538 C C . LEU A 1 72 ? -0.427 -0.404 9.074 1.00 94.88 72 LEU A C 1
ATOM 540 O O . LEU A 1 72 ? 0.288 0.459 9.577 1.00 94.88 72 LEU A O 1
ATOM 544 N N . VAL A 1 73 ? -1.651 -0.172 8.607 1.00 94.12 73 VAL A N 1
ATOM 545 C CA . VAL A 1 73 ? -2.266 1.156 8.556 1.00 94.12 73 VAL A CA 1
ATOM 546 C C . VAL A 1 73 ? -3.606 1.096 9.277 1.00 94.12 73 VAL A C 1
ATOM 548 O O . VAL A 1 73 ? -4.452 0.267 8.939 1.00 94.12 73 VAL A O 1
ATOM 551 N N . TYR A 1 74 ? -3.781 1.965 10.272 1.00 93.56 74 TYR A N 1
ATOM 552 C CA . TYR A 1 74 ? -5.088 2.249 10.855 1.00 93.56 74 TYR A CA 1
ATOM 553 C C . TYR A 1 74 ? -5.766 3.291 9.966 1.00 93.56 74 TYR A C 1
ATOM 555 O O . TYR A 1 74 ? -5.189 4.351 9.736 1.00 93.56 74 TYR A O 1
ATOM 563 N N . ARG A 1 75 ? -6.916 2.943 9.383 1.00 91.62 75 ARG A N 1
ATOM 564 C CA . ARG A 1 75 ? -7.609 3.784 8.403 1.00 91.62 75 ARG A CA 1
ATOM 565 C C . ARG A 1 75 ? -8.819 4.430 9.046 1.00 91.62 75 ARG A C 1
ATOM 567 O O . ARG A 1 75 ? -9.702 3.711 9.513 1.00 91.62 75 ARG A O 1
ATOM 574 N N . ASP A 1 76 ? -8.875 5.750 8.974 1.00 90.00 76 ASP A N 1
ATOM 575 C CA . ASP A 1 76 ? -10.087 6.482 9.303 1.00 90.00 76 ASP A CA 1
ATOM 576 C C . ASP A 1 76 ? -11.163 6.225 8.230 1.00 90.00 76 ASP A C 1
ATOM 578 O O . ASP A 1 76 ? -10.827 5.965 7.059 1.00 90.00 76 ASP A O 1
ATOM 582 N N . PRO A 1 77 ? -12.459 6.269 8.591 1.00 88.69 77 PRO A N 1
ATOM 583 C CA . PRO A 1 77 ? -13.547 6.222 7.620 1.00 88.69 77 PRO A CA 1
ATOM 584 C C . PRO A 1 77 ? -13.334 7.249 6.502 1.00 88.69 77 PRO A C 1
ATOM 586 O O . PRO A 1 77 ? -12.924 8.371 6.763 1.00 88.69 77 PRO A O 1
ATOM 589 N N . GLY A 1 78 ? -13.591 6.858 5.252 1.00 88.00 78 GLY A N 1
ATOM 590 C CA . GLY A 1 78 ? -13.337 7.714 4.086 1.00 88.00 78 GLY A CA 1
ATOM 591 C C . GLY A 1 78 ? -11.928 7.590 3.493 1.00 88.00 78 GLY A C 1
ATOM 592 O O . GLY A 1 78 ? -11.734 7.976 2.349 1.00 88.00 78 GLY A O 1
ATOM 593 N N . THR A 1 79 ? -10.964 6.957 4.176 1.00 92.12 79 THR A N 1
ATOM 594 C CA . THR A 1 79 ? -9.629 6.720 3.595 1.00 92.12 79 THR A CA 1
ATOM 595 C C . THR A 1 79 ? -9.699 5.771 2.394 1.00 92.12 79 THR A C 1
ATOM 597 O O . THR A 1 79 ? -10.070 4.596 2.527 1.00 92.12 79 THR A O 1
ATOM 600 N N . VAL A 1 80 ? -9.257 6.237 1.227 1.00 92.00 80 VAL A N 1
ATOM 601 C CA . VAL A 1 80 ? -9.182 5.431 0.003 1.00 92.00 80 VAL A CA 1
ATOM 602 C C . VAL A 1 80 ? -7.780 4.856 -0.155 1.00 92.00 80 VAL A C 1
ATOM 604 O O . VAL A 1 80 ? -6.787 5.558 -0.013 1.00 92.00 80 VAL A O 1
ATOM 607 N N . ARG A 1 81 ? -7.695 3.562 -0.482 1.00 93.62 81 ARG A N 1
ATOM 608 C CA . ARG A 1 81 ? -6.438 2.853 -0.765 1.00 93.62 81 ARG A CA 1
ATOM 609 C C . ARG A 1 81 ? -6.411 2.376 -2.209 1.00 93.62 81 ARG A C 1
ATOM 611 O O . ARG A 1 81 ? -7.349 1.716 -2.657 1.00 93.62 81 ARG A O 1
ATOM 618 N N . PHE A 1 82 ? -5.298 2.593 -2.902 1.00 94.56 82 PHE A N 1
ATOM 619 C CA . PHE A 1 82 ? -5.066 2.008 -4.222 1.00 94.56 82 PHE A CA 1
ATOM 620 C C . PHE A 1 82 ? -3.604 1.605 -4.437 1.00 94.56 82 PHE A C 1
ATOM 622 O O . PHE A 1 82 ? -2.694 2.052 -3.746 1.00 94.56 82 PHE A O 1
ATOM 629 N N . VAL A 1 83 ? -3.371 0.742 -5.429 1.00 96.50 83 VAL A N 1
ATOM 630 C CA . VAL A 1 83 ? -2.028 0.456 -5.948 1.00 96.50 83 VAL A CA 1
ATOM 631 C C . VAL A 1 83 ? -1.917 1.092 -7.324 1.00 96.50 83 VAL A C 1
ATOM 633 O O . VAL A 1 83 ? -2.702 0.776 -8.222 1.00 96.50 83 VAL A O 1
ATOM 636 N N . LYS A 1 84 ? -0.948 1.993 -7.508 1.00 95.94 84 LYS A N 1
ATOM 637 C CA . LYS A 1 84 ? -0.728 2.663 -8.795 1.00 95.94 84 LYS A CA 1
ATOM 638 C C . LYS A 1 84 ? -0.418 1.631 -9.882 1.00 95.94 84 LYS A C 1
ATOM 640 O O . LYS A 1 84 ? 0.280 0.647 -9.638 1.00 95.94 84 LYS A O 1
ATOM 645 N N . TYR A 1 85 ? -0.896 1.874 -11.103 1.00 97.12 85 TYR A N 1
ATOM 646 C CA . TYR A 1 85 ? -0.637 1.012 -12.260 1.00 97.12 85 TYR A CA 1
ATOM 647 C C . TYR A 1 85 ? 0.852 0.654 -12.400 1.00 97.12 85 TYR A C 1
ATOM 649 O O . TYR A 1 85 ? 1.708 1.534 -12.350 1.00 97.12 85 TYR A O 1
ATOM 657 N N . VAL A 1 86 ? 1.157 -0.632 -12.599 1.00 97.19 86 VAL A N 1
ATOM 658 C CA . VAL A 1 86 ? 2.532 -1.106 -12.805 1.00 97.19 86 VAL A CA 1
ATOM 659 C C . VAL A 1 86 ? 2.922 -0.892 -14.265 1.00 97.19 86 VAL A C 1
ATOM 661 O O . VAL A 1 86 ? 2.403 -1.551 -15.167 1.00 97.19 86 VAL A O 1
ATOM 664 N N . GLY A 1 87 ? 3.847 0.036 -14.493 1.00 95.44 87 GLY A N 1
ATOM 665 C CA . GLY A 1 87 ? 4.335 0.391 -15.820 1.00 95.44 87 GLY A CA 1
ATOM 666 C C . GLY A 1 87 ? 5.135 -0.726 -16.492 1.00 95.44 87 GLY A C 1
ATOM 667 O O . GLY A 1 87 ? 5.722 -1.592 -15.844 1.00 95.44 87 GLY A O 1
ATOM 668 N N . SER A 1 88 ? 5.237 -0.674 -17.822 1.00 95.25 88 SER A N 1
ATOM 669 C CA . SER A 1 88 ? 6.033 -1.634 -18.604 1.00 95.25 88 SER A CA 1
ATOM 670 C C . SER A 1 88 ? 7.539 -1.558 -18.330 1.00 95.25 88 SER A C 1
ATOM 672 O O . SER A 1 88 ? 8.277 -2.470 -18.689 1.00 95.25 88 SER A O 1
ATOM 674 N N . THR A 1 89 ? 8.003 -0.454 -17.745 1.00 93.88 89 THR A N 1
ATOM 675 C CA . THR A 1 89 ? 9.394 -0.228 -17.335 1.00 93.88 89 THR A CA 1
ATOM 676 C C . THR A 1 89 ? 9.699 -0.791 -15.946 1.00 93.88 89 THR A C 1
ATOM 678 O O . THR A 1 89 ? 10.858 -0.771 -15.530 1.00 93.88 89 THR A O 1
ATOM 681 N N . ALA A 1 90 ? 8.693 -1.302 -15.222 1.00 94.62 90 ALA A N 1
ATOM 682 C CA . ALA A 1 90 ? 8.904 -1.926 -13.927 1.00 94.62 90 ALA A CA 1
ATOM 683 C C . ALA A 1 90 ? 9.832 -3.148 -14.065 1.00 94.62 90 ALA A C 1
ATOM 685 O O . ALA A 1 90 ? 9.698 -3.933 -15.006 1.00 94.62 90 ALA A O 1
ATOM 686 N N . PRO A 1 91 ? 10.764 -3.360 -13.119 1.00 92.19 91 PRO A N 1
ATOM 687 C CA . PRO A 1 91 ? 11.720 -4.466 -13.194 1.00 92.19 91 PRO A CA 1
ATOM 688 C C . PRO A 1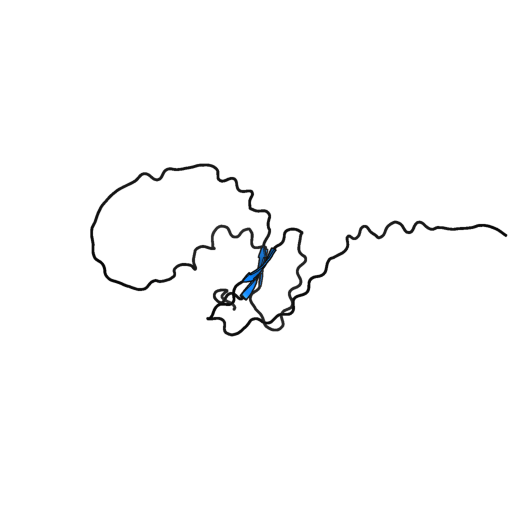 91 ? 11.062 -5.848 -13.019 1.00 92.19 91 PRO A C 1
ATOM 690 O O . PRO A 1 91 ? 11.711 -6.870 -13.234 1.00 92.19 91 PRO A 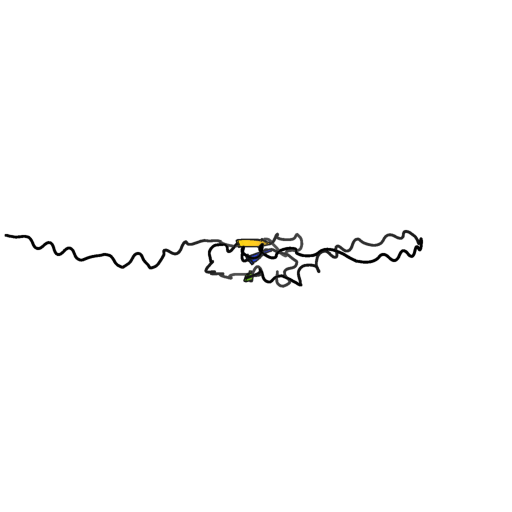O 1
ATOM 693 N N . GLY A 1 92 ? 9.788 -5.897 -12.623 1.00 93.88 92 GLY A N 1
ATOM 694 C CA . GLY A 1 92 ? 8.991 -7.111 -12.502 1.00 93.88 92 GLY A CA 1
ATOM 695 C C . GLY A 1 92 ? 7.577 -6.808 -12.014 1.00 93.88 92 GLY A C 1
ATOM 696 O O . GLY A 1 92 ? 7.210 -5.653 -11.809 1.00 93.88 92 GLY A O 1
ATOM 697 N N . SER A 1 93 ? 6.780 -7.854 -11.811 1.00 95.94 93 SER A N 1
ATOM 698 C CA . SER A 1 93 ? 5.467 -7.725 -11.174 1.00 95.94 93 SER A CA 1
ATOM 699 C C . SER A 1 93 ? 5.608 -7.404 -9.685 1.00 95.94 93 SER A C 1
ATOM 701 O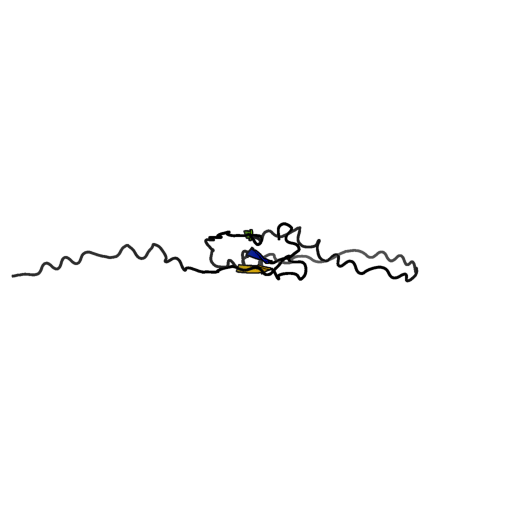 O . SER A 1 93 ? 6.515 -7.912 -9.021 1.00 95.94 93 SER A O 1
ATOM 703 N N . ARG A 1 94 ? 4.672 -6.615 -9.152 1.00 95.62 94 ARG A N 1
ATOM 704 C CA . ARG A 1 94 ? 4.467 -6.475 -7.708 1.00 95.62 94 ARG A CA 1
ATOM 705 C C . ARG A 1 94 ? 3.724 -7.703 -7.178 1.00 95.62 94 ARG A C 1
ATOM 707 O O . ARG A 1 94 ? 2.757 -8.144 -7.793 1.00 95.62 94 ARG A O 1
ATOM 714 N N . TRP A 1 95 ? 4.187 -8.233 -6.051 1.00 96.62 95 TRP A N 1
ATOM 715 C CA . TRP A 1 95 ? 3.551 -9.331 -5.327 1.00 96.62 95 TRP A CA 1
ATOM 716 C C . TRP A 1 95 ? 3.413 -8.929 -3.863 1.00 96.62 95 TRP A C 1
ATOM 718 O O . TRP A 1 95 ? 4.421 -8.650 -3.216 1.00 96.62 95 TRP A O 1
ATOM 728 N N . ASP A 1 96 ? 2.189 -8.915 -3.348 1.00 96.94 96 ASP A N 1
ATOM 729 C CA . ASP A 1 96 ? 1.892 -8.681 -1.939 1.00 96.94 96 ASP A CA 1
ATOM 730 C C . ASP A 1 96 ? 0.777 -9.615 -1.444 1.00 96.94 96 ASP A C 1
ATOM 732 O O . ASP A 1 96 ? 0.146 -10.350 -2.208 1.00 96.94 96 ASP A O 1
ATOM 736 N N . VAL A 1 97 ? 0.606 -9.637 -0.124 1.00 96.62 97 VAL A N 1
ATOM 737 C CA . VAL A 1 97 ? -0.547 -10.236 0.543 1.00 96.6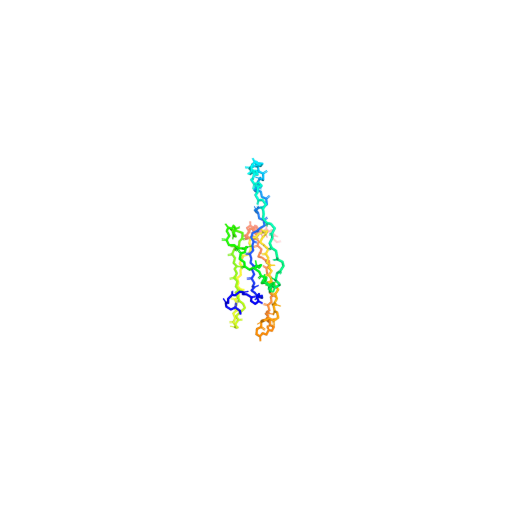2 97 VAL A CA 1
ATOM 738 C C . VAL A 1 97 ? -1.251 -9.094 1.254 1.00 96.62 97 VAL A C 1
ATOM 740 O O . VAL A 1 97 ? -0.652 -8.439 2.104 1.00 96.62 97 VAL A O 1
ATOM 743 N N . SER A 1 98 ? -2.507 -8.855 0.892 1.00 95.56 98 SER A N 1
ATOM 744 C CA . SER A 1 98 ? -3.340 -7.820 1.496 1.00 95.56 98 SER A CA 1
ATOM 745 C C . SER A 1 98 ? -4.383 -8.455 2.408 1.00 95.56 98 SER A C 1
ATOM 747 O O . SER A 1 98 ? -5.001 -9.458 2.046 1.00 95.56 98 SER A O 1
ATOM 749 N N . ALA A 1 99 ? -4.570 -7.866 3.582 1.00 95.62 99 ALA A N 1
ATOM 750 C CA . ALA A 1 99 ? -5.610 -8.232 4.527 1.00 95.62 99 ALA A CA 1
ATOM 751 C C . ALA A 1 99 ? -6.169 -6.961 5.165 1.00 95.62 99 ALA A C 1
ATOM 753 O O . ALA A 1 99 ? -5.443 -5.987 5.362 1.00 95.62 99 ALA A O 1
ATOM 754 N N . GLU A 1 100 ? -7.454 -6.992 5.488 1.00 95.06 100 GLU A N 1
ATOM 755 C CA . GLU A 1 100 ? -8.154 -5.915 6.177 1.00 95.06 100 GLU A CA 1
ATOM 756 C C . GLU A 1 100 ? -8.834 -6.508 7.409 1.00 95.06 100 GLU A C 1
ATOM 758 O O . GLU A 1 100 ? -9.312 -7.646 7.371 1.00 95.06 100 GLU A O 1
ATOM 763 N N . TYR A 1 101 ? -8.821 -5.758 8.508 1.00 95.00 101 TYR A N 1
ATOM 764 C CA . TYR A 1 101 ? -9.424 -6.150 9.774 1.00 95.00 101 TYR A CA 1
ATOM 765 C C . TYR A 1 101 ? -10.241 -4.979 10.311 1.00 95.00 101 TYR A C 1
ATOM 767 O O . TYR A 1 101 ? -9.723 -3.868 10.417 1.00 95.00 101 TYR A O 1
ATOM 775 N N . GLU A 1 102 ? -11.509 -5.240 10.610 1.00 93.12 102 GLU A N 1
ATOM 776 C CA . GLU A 1 102 ? -12.424 -4.282 11.228 1.00 93.12 102 GLU A CA 1
ATOM 777 C C . GLU A 1 102 ? -12.207 -4.301 12.744 1.00 93.12 102 GLU A C 1
ATOM 779 O O . GLU A 1 102 ? -12.247 -5.365 13.366 1.00 93.12 102 GLU A O 1
ATOM 784 N N . VAL A 1 103 ? -11.903 -3.137 13.321 1.00 91.31 103 VAL A N 1
ATOM 785 C CA . VAL A 1 103 ? -11.669 -2.981 14.761 1.00 91.31 103 VAL A CA 1
ATOM 786 C C . VAL A 1 103 ? -13.016 -2.676 15.425 1.00 91.31 103 VAL A C 1
ATOM 788 O O . VAL A 1 103 ? -13.645 -1.703 15.017 1.00 91.31 103 VAL A O 1
ATOM 791 N N . PRO A 1 104 ? -13.479 -3.490 16.392 1.00 88.62 104 PRO A N 1
ATOM 792 C CA . PRO A 1 104 ? -14.688 -3.190 17.158 1.00 88.62 104 PRO A CA 1
ATOM 793 C C . PRO A 1 104 ? -14.526 -1.907 17.979 1.00 88.62 104 PRO A C 1
ATOM 795 O O . PRO A 1 104 ? -13.418 -1.611 18.428 1.00 88.62 104 PRO A O 1
ATOM 798 N N . ASP A 1 105 ? -15.623 -1.190 18.209 1.00 85.31 105 ASP A N 1
ATOM 799 C CA . ASP A 1 105 ? -15.643 -0.073 19.153 1.00 85.31 105 ASP A CA 1
ATOM 800 C C . ASP A 1 105 ? -15.440 -0.597 20.589 1.00 85.31 105 ASP A C 1
ATOM 802 O O . ASP A 1 105 ? -16.053 -1.587 20.990 1.00 85.31 105 ASP A O 1
ATOM 806 N N . ASP A 1 106 ? -14.586 0.068 21.373 1.00 77.81 106 ASP A N 1
ATOM 807 C CA . ASP A 1 106 ? -14.247 -0.319 22.760 1.00 77.81 106 ASP A CA 1
ATOM 808 C C . ASP A 1 106 ? -15.423 -0.144 23.759 1.00 77.81 106 ASP A C 1
ATOM 810 O O . ASP A 1 106 ? -15.279 -0.456 24.940 1.00 77.81 106 ASP A O 1
ATOM 814 N N . ASP A 1 107 ? -16.588 0.343 23.314 1.00 66.19 107 ASP A N 1
ATOM 815 C CA . ASP A 1 107 ? -17.753 0.657 24.164 1.00 66.19 107 ASP A CA 1
ATOM 816 C C . ASP A 1 107 ? -18.639 -0.565 24.514 1.00 66.19 107 ASP A C 1
ATOM 818 O O . ASP A 1 107 ? -19.619 -0.424 25.245 1.00 66.19 107 ASP A O 1
ATOM 822 N N . ASP A 1 108 ? -18.308 -1.773 24.044 1.00 57.94 108 ASP A N 1
ATOM 823 C CA . ASP A 1 108 ? -19.088 -3.003 24.297 1.00 57.94 108 ASP A CA 1
ATOM 824 C C . ASP A 1 108 ? -18.726 -3.734 25.619 1.00 57.94 108 ASP A C 1
ATOM 826 O O . ASP A 1 108 ? -19.119 -4.885 25.817 1.00 57.94 108 ASP A O 1
ATOM 830 N N . ASP A 1 109 ? -18.007 -3.085 26.545 1.00 57.78 109 ASP A N 1
ATOM 831 C CA . ASP A 1 109 ? -17.434 -3.722 27.750 1.00 57.78 109 ASP A CA 1
ATOM 832 C C . ASP A 1 109 ? -17.880 -3.079 29.088 1.00 57.78 109 ASP A C 1
ATOM 834 O O . ASP A 1 109 ? -17.103 -3.008 30.041 1.00 57.78 109 ASP A O 1
ATOM 838 N N . ASP A 1 110 ? -19.134 -2.614 29.200 1.00 58.06 110 ASP A N 1
ATOM 839 C CA . ASP A 1 110 ? -19.648 -2.057 30.471 1.00 58.06 110 ASP A CA 1
ATOM 840 C C . ASP A 1 110 ? -21.129 -2.383 30.771 1.00 58.06 110 ASP A C 1
ATOM 842 O O . ASP A 1 110 ? -21.889 -1.509 31.174 1.00 58.06 110 ASP A O 1
ATOM 846 N N . ASP A 1 111 ? -21.568 -3.640 30.590 1.00 55.81 111 ASP A N 1
ATOM 847 C CA . ASP A 1 111 ? -22.906 -4.069 31.059 1.00 55.81 111 ASP A CA 1
ATOM 848 C C . ASP A 1 111 ? -23.039 -5.583 31.382 1.00 55.81 111 ASP A C 1
ATOM 850 O O . ASP A 1 111 ? -24.089 -6.202 31.184 1.00 55.81 111 ASP A O 1
ATOM 854 N N . GLU A 1 112 ? -22.014 -6.220 31.969 1.00 54.78 112 GLU A N 1
ATOM 855 C CA . GLU A 1 112 ? -22.265 -7.393 32.833 1.00 54.78 112 GLU A CA 1
ATOM 856 C C . GLU A 1 112 ? -22.655 -6.916 34.244 1.00 54.78 112 GLU A C 1
ATOM 858 O O . GLU A 1 112 ? -21.921 -7.069 35.224 1.00 54.78 112 GLU A O 1
ATOM 863 N N . GLU A 1 113 ? -23.857 -6.337 34.359 1.00 52.78 113 GLU A N 1
ATOM 864 C CA . GLU A 1 113 ? -24.516 -6.181 35.653 1.00 52.78 113 GLU A CA 1
ATOM 865 C C . GLU A 1 113 ? -24.688 -7.561 36.304 1.00 52.78 113 GLU A C 1
ATOM 867 O O . GLU A 1 113 ? -25.383 -8.454 35.804 1.00 52.78 113 GLU A O 1
ATOM 872 N N . GLY A 1 114 ? -24.043 -7.722 37.460 1.00 52.84 114 GLY A N 1
ATOM 873 C CA . GLY A 1 114 ? -24.133 -8.901 38.302 1.00 52.84 114 GLY A CA 1
ATOM 874 C C . GLY A 1 114 ? -25.579 -9.263 38.630 1.00 52.84 114 GLY A C 1
ATOM 875 O O . GLY A 1 114 ? -26.217 -8.653 39.486 1.00 52.84 114 GLY A O 1
ATOM 876 N N . LYS A 1 115 ? -26.074 -10.338 38.016 1.00 52.31 115 LYS A N 1
ATOM 877 C CA . LYS A 1 115 ? -27.229 -11.068 38.538 1.00 52.31 115 LYS A CA 1
ATOM 878 C C . LYS A 1 115 ? -26.774 -11.978 39.671 1.00 52.31 115 LYS A C 1
ATOM 880 O O . LYS A 1 115 ? -26.544 -13.172 39.485 1.00 52.31 115 LYS A O 1
ATOM 885 N N . GLU A 1 116 ? -26.668 -11.401 40.864 1.00 56.91 116 GLU A N 1
ATOM 886 C CA . GLU A 1 116 ? -26.873 -12.158 42.094 1.00 56.91 116 GLU A CA 1
ATOM 887 C C . GLU A 1 116 ? -28.348 -12.589 42.143 1.00 56.91 116 GLU A C 1
ATOM 889 O O . GLU A 1 116 ? -29.211 -11.853 42.614 1.00 56.91 116 GLU A O 1
ATOM 894 N N . GLU A 1 117 ? -28.662 -13.785 41.640 1.00 55.41 117 GLU A N 1
ATOM 895 C CA . GLU A 1 117 ? -29.903 -14.466 42.022 1.00 55.41 117 GLU A CA 1
ATOM 896 C C . GLU A 1 117 ? -29.645 -15.306 43.278 1.00 55.41 117 GLU A C 1
ATOM 898 O O . GLU A 1 117 ? -29.437 -16.518 43.238 1.00 55.41 117 GLU A O 1
ATOM 903 N N . ASP A 1 118 ? -29.654 -14.610 44.417 1.00 67.62 118 ASP A N 1
ATOM 904 C CA . ASP A 1 118 ? -30.100 -15.166 45.691 1.00 67.62 118 ASP A CA 1
ATOM 905 C C . ASP A 1 118 ? -31.613 -15.416 45.608 1.00 67.62 118 ASP A C 1
ATOM 907 O O . ASP A 1 118 ? -32.407 -14.479 45.660 1.00 67.62 118 ASP A O 1
ATOM 911 N N . MET A 1 119 ? -32.024 -16.680 45.478 1.00 52.97 119 MET A N 1
ATOM 912 C CA . MET A 1 119 ? -33.335 -17.139 45.945 1.00 52.97 119 MET A CA 1
ATOM 913 C C . MET A 1 119 ? -33.268 -18.595 46.424 1.00 52.97 119 MET A C 1
ATOM 915 O O . MET A 1 119 ? -33.440 -19.530 45.648 1.00 52.97 119 MET A O 1
ATOM 919 N N . GLY A 1 120 ? -33.076 -18.746 47.737 1.00 52.50 120 GLY A N 1
ATOM 920 C CA . GLY A 1 120 ? -34.095 -19.359 48.601 1.00 52.50 120 GLY A CA 1
ATOM 921 C C . GLY A 1 120 ? -34.239 -20.888 48.628 1.00 52.50 120 GLY A C 1
ATOM 922 O O . GLY A 1 120 ? -34.805 -21.468 47.711 1.00 52.50 120 GLY A O 1
ATOM 923 N N . GLU A 1 121 ? -33.831 -21.449 49.779 1.00 42.75 121 GLU A N 1
ATOM 924 C CA . GLU A 1 121 ? -34.289 -22.678 50.486 1.00 42.75 121 GLU A CA 1
ATOM 925 C C . GLU A 1 121 ? -34.465 -24.016 49.738 1.00 42.75 121 GLU A C 1
ATOM 927 O O . GLU A 1 121 ? -35.431 -24.202 48.966 1.00 42.75 121 GLU A O 1
#

Foldseek 3Di:
DVVCPQFQKKWKFAQPPPPPDPDDDDDDDDDDDDDDDDDDDDDDDPPVPPPPPDDVPGTPDIGDQDDPDDDDDDDDPRMDMDGTDRHPPHPDDRDDDDDDDDDDDPPPPPPPPDPPPDDDD